Protein AF-A0AAD7NF90-F1 (afdb_monomer)

pLDDT: mean 83.13, std 8.65, range [59.53, 96.12]

Structure (mmCIF, N/CA/C/O backbone):
data_AF-A0AAD7NF90-F1
#
_entry.id   AF-A0AAD7NF90-F1
#
loop_
_atom_site.group_PDB
_atom_site.id
_atom_site.type_symbol
_atom_site.label_atom_id
_atom_site.label_alt_id
_atom_site.label_comp_id
_atom_site.label_asym_id
_atom_site.label_entity_id
_atom_site.label_seq_id
_atom_site.pdbx_PDB_ins_code
_atom_site.Cartn_x
_atom_site.Cartn_y
_atom_site.Cartn_z
_atom_site.occupancy
_atom_site.B_iso_or_equiv
_atom_site.auth_seq_id
_atom_site.auth_comp_id
_atom_site.auth_asym_id
_atom_site.auth_atom_id
_atom_site.pdbx_PDB_model_num
ATOM 1 N N . MET A 1 1 ? 16.906 -2.369 4.164 1.00 86.06 1 MET A N 1
ATOM 2 C CA . MET A 1 1 ? 15.954 -3.233 3.442 1.00 86.06 1 MET A CA 1
ATOM 3 C C . MET A 1 1 ? 15.726 -2.614 2.077 1.00 86.06 1 MET A C 1
ATOM 5 O O . MET A 1 1 ? 15.664 -1.393 1.989 1.00 86.06 1 MET A O 1
ATOM 9 N N . VAL A 1 2 ? 15.690 -3.434 1.030 1.00 89.31 2 VAL A N 1
ATOM 10 C CA . VAL A 1 2 ? 15.416 -2.989 -0.340 1.00 89.31 2 VAL A CA 1
ATOM 11 C C . VAL A 1 2 ? 14.230 -3.799 -0.846 1.00 89.31 2 VAL A C 1
ATOM 13 O O . VAL A 1 2 ? 14.282 -5.023 -0.783 1.00 89.31 2 VAL A O 1
ATOM 16 N N . ALA A 1 3 ? 13.186 -3.119 -1.309 1.00 89.88 3 ALA A N 1
ATOM 17 C CA . ALA A 1 3 ? 12.077 -3.714 -2.044 1.00 89.88 3 ALA A CA 1
ATOM 18 C C . ALA A 1 3 ? 12.246 -3.351 -3.523 1.00 89.88 3 ALA A C 1
ATOM 20 O O . ALA A 1 3 ? 12.468 -2.187 -3.852 1.00 89.88 3 ALA A O 1
ATOM 21 N N . ASP A 1 4 ? 12.209 -4.333 -4.415 1.00 92.50 4 ASP A N 1
ATOM 22 C CA . ASP A 1 4 ? 12.456 -4.156 -5.850 1.00 92.50 4 ASP A CA 1
ATOM 23 C C . ASP A 1 4 ? 11.816 -5.318 -6.619 1.00 92.50 4 ASP A C 1
ATOM 25 O O . ASP A 1 4 ? 11.574 -6.372 -6.029 1.00 92.50 4 ASP A O 1
ATOM 29 N N . TYR A 1 5 ? 11.580 -5.141 -7.919 1.00 93.25 5 TYR A N 1
ATOM 30 C CA . TYR A 1 5 ? 11.053 -6.205 -8.777 1.00 93.25 5 TYR A CA 1
ATOM 31 C C . TYR A 1 5 ? 12.128 -6.743 -9.707 1.00 93.25 5 TYR A C 1
ATOM 33 O O . TYR A 1 5 ? 12.976 -6.002 -10.215 1.00 93.25 5 TYR A O 1
ATOM 41 N N . PHE A 1 6 ? 12.052 -8.044 -9.947 1.00 91.88 6 PHE A N 1
ATOM 42 C CA . PHE A 1 6 ? 12.933 -8.762 -10.846 1.00 91.88 6 PHE A CA 1
ATOM 43 C C . PHE A 1 6 ? 12.103 -9.690 -11.730 1.00 91.88 6 PHE A C 1
ATOM 45 O O . PHE A 1 6 ? 11.247 -10.418 -11.232 1.00 91.88 6 PHE A O 1
ATOM 52 N N . SER A 1 7 ? 12.384 -9.663 -13.027 1.00 92.38 7 SER A N 1
ATOM 53 C CA . SER A 1 7 ? 11.890 -10.620 -14.010 1.00 92.38 7 SER A CA 1
ATOM 54 C C . SER A 1 7 ? 13.050 -11.484 -14.497 1.00 92.38 7 SER A C 1
ATOM 56 O O . SER A 1 7 ? 14.167 -10.991 -14.656 1.00 92.38 7 SER A O 1
ATOM 58 N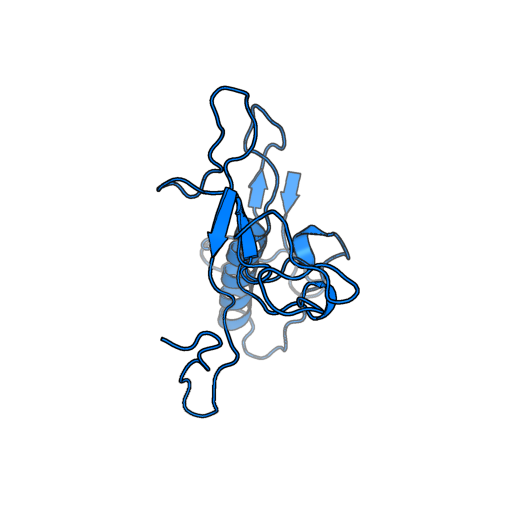 N . ALA A 1 8 ? 12.786 -12.764 -14.755 1.00 92.44 8 ALA A N 1
ATOM 59 C CA . ALA A 1 8 ? 13.774 -13.662 -15.344 1.00 92.44 8 ALA A CA 1
ATOM 60 C C . ALA A 1 8 ? 14.183 -13.214 -16.758 1.00 92.44 8 ALA A C 1
ATOM 62 O O . ALA A 1 8 ? 15.362 -13.283 -17.097 1.00 92.44 8 ALA A O 1
ATOM 63 N N . ASP A 1 9 ? 13.232 -12.697 -17.537 1.00 91.81 9 ASP A N 1
ATOM 64 C CA . ASP A 1 9 ? 13.446 -12.316 -18.936 1.00 91.81 9 ASP A CA 1
ATOM 65 C C . ASP A 1 9 ? 13.994 -10.892 -19.071 1.00 91.81 9 ASP A C 1
ATOM 67 O O . ASP A 1 9 ? 14.806 -10.598 -19.948 1.00 91.81 9 ASP A O 1
ATOM 71 N N . PHE A 1 10 ? 13.574 -9.996 -18.174 1.00 89.44 10 PHE A N 1
ATOM 72 C CA . PHE A 1 10 ? 13.868 -8.564 -18.282 1.00 89.44 10 PHE A CA 1
ATOM 73 C C . PHE A 1 10 ? 14.842 -8.033 -17.223 1.00 89.44 10 PHE A C 1
ATOM 75 O O . PHE A 1 10 ? 15.296 -6.887 -17.302 1.00 89.44 10 PHE A O 1
ATOM 82 N N . GLY A 1 11 ? 15.177 -8.851 -16.227 1.00 91.19 11 GLY A N 1
ATOM 83 C CA . GLY A 1 11 ? 16.025 -8.473 -15.106 1.00 91.19 11 GLY A CA 1
ATOM 84 C C . GLY A 1 11 ? 15.339 -7.517 -14.128 1.00 91.19 11 GLY A C 1
ATOM 85 O O . GLY A 1 11 ? 14.132 -7.573 -13.892 1.00 91.19 11 GLY A O 1
ATOM 86 N N . TRP A 1 12 ? 16.131 -6.637 -13.510 1.00 91.38 12 TRP A N 1
ATOM 87 C CA . TRP A 1 12 ? 15.628 -5.651 -12.551 1.00 91.38 12 TRP A CA 1
ATOM 88 C C . TRP A 1 12 ? 14.714 -4.626 -13.219 1.00 91.38 12 TRP A C 1
ATOM 90 O O . TRP A 1 12 ? 15.080 -4.033 -14.237 1.00 91.38 12 TRP A O 1
ATOM 100 N N . LEU A 1 13 ? 13.575 -4.333 -12.588 1.00 89.94 13 LEU A N 1
ATOM 101 C CA . LEU A 1 13 ? 12.650 -3.329 -13.098 1.00 89.94 13 LEU A CA 1
ATOM 102 C C . LEU A 1 13 ? 13.268 -1.929 -13.001 1.00 89.94 13 LEU A C 1
ATOM 104 O O . LEU A 1 13 ? 13.494 -1.378 -11.916 1.00 89.94 13 LEU A O 1
ATOM 108 N N . ARG A 1 14 ? 13.575 -1.359 -14.164 1.00 85.50 14 ARG A N 1
ATOM 109 C CA . ARG A 1 14 ? 14.185 -0.036 -14.320 1.00 85.50 14 ARG A CA 1
ATOM 110 C C . ARG A 1 14 ? 13.489 0.714 -15.445 1.00 85.50 14 ARG A C 1
ATOM 112 O O . ARG A 1 14 ? 13.240 0.123 -16.497 1.00 85.50 14 ARG A O 1
ATOM 119 N N . SER A 1 15 ? 13.238 2.003 -15.240 1.00 78.12 15 SER A N 1
ATOM 120 C CA . SER A 1 15 ? 12.884 2.901 -16.338 1.00 78.12 15 SER A CA 1
ATOM 121 C C . SER A 1 15 ? 14.069 3.072 -17.297 1.00 78.12 15 SER A C 1
ATOM 123 O O . SER A 1 15 ? 15.228 2.889 -16.909 1.00 78.12 15 SER A O 1
ATOM 125 N N . ARG A 1 16 ? 13.785 3.409 -18.559 1.00 73.94 16 ARG A N 1
ATOM 126 C CA . ARG A 1 16 ? 14.784 3.562 -19.632 1.00 73.94 16 ARG A CA 1
ATOM 127 C C . ARG A 1 16 ? 15.727 4.747 -19.404 1.00 73.94 16 ARG A C 1
ATOM 129 O O . ARG A 1 16 ? 16.896 4.677 -19.765 1.00 73.94 16 ARG A O 1
ATOM 136 N N . ASP A 1 17 ? 15.216 5.806 -18.800 1.00 79.50 17 ASP A N 1
ATOM 137 C CA . ASP A 1 17 ? 15.906 7.046 -18.425 1.00 79.50 17 ASP A 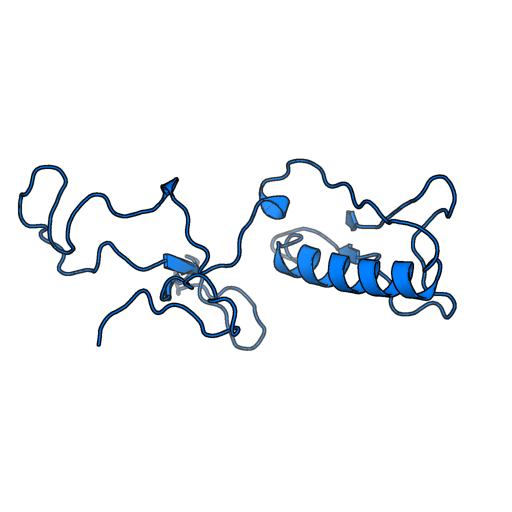CA 1
ATOM 138 C C . ASP A 1 17 ? 16.423 7.035 -16.972 1.00 79.50 17 ASP A C 1
ATOM 140 O O . ASP A 1 17 ? 17.043 7.993 -16.515 1.00 79.50 17 ASP A O 1
ATOM 144 N N . GLY A 1 18 ? 16.184 5.945 -16.236 1.00 71.62 18 GLY A N 1
ATOM 145 C CA . GLY A 1 18 ? 16.535 5.824 -14.826 1.00 71.62 18 GLY A CA 1
ATOM 146 C C . GLY A 1 18 ? 15.527 6.443 -13.852 1.00 71.62 18 GLY A C 1
ATOM 147 O O . GLY A 1 18 ? 15.796 6.406 -12.654 1.00 71.62 18 GLY A O 1
ATOM 148 N N . SER A 1 19 ? 14.375 6.957 -14.303 1.00 72.88 19 SER A N 1
ATOM 149 C CA . SER A 1 19 ? 13.303 7.471 -13.438 1.00 72.88 19 SER A CA 1
ATOM 150 C C . SER A 1 19 ? 11.923 7.363 -14.113 1.00 72.88 19 SER A C 1
ATOM 152 O O . SER A 1 19 ? 11.776 7.818 -15.229 1.00 72.88 19 SER A O 1
ATOM 154 N N . PRO A 1 20 ? 10.866 6.860 -13.458 1.00 65.94 20 PRO A N 1
ATOM 155 C CA . PRO A 1 20 ? 10.775 6.544 -12.044 1.00 65.94 20 PRO A CA 1
ATOM 156 C C . PRO A 1 20 ? 11.360 5.167 -11.711 1.00 65.94 20 PRO A C 1
ATOM 158 O O . PRO A 1 20 ? 11.438 4.254 -12.532 1.00 65.94 20 PRO A O 1
ATOM 161 N N . ILE A 1 21 ? 11.811 5.019 -10.467 1.00 79.31 21 ILE A N 1
ATOM 162 C CA . ILE A 1 21 ? 12.416 3.782 -9.976 1.00 79.31 21 ILE A CA 1
ATOM 163 C C . ILE A 1 21 ? 11.420 3.099 -9.038 1.00 79.31 21 ILE A C 1
ATOM 165 O O . ILE A 1 21 ? 11.061 3.653 -8.000 1.00 79.31 21 ILE A O 1
ATOM 169 N N . ALA A 1 22 ? 11.001 1.875 -9.370 1.00 86.75 22 ALA A N 1
ATOM 170 C CA . ALA A 1 22 ? 10.162 1.054 -8.492 1.00 86.75 22 ALA A CA 1
ATOM 171 C C . ALA A 1 22 ? 10.929 0.522 -7.264 1.00 86.75 22 ALA A C 1
ATOM 173 O O . ALA A 1 22 ? 10.327 0.159 -6.259 1.00 86.75 22 ALA A O 1
ATOM 174 N N . ARG A 1 23 ? 12.267 0.495 -7.292 1.00 91.38 23 ARG A N 1
ATOM 175 C CA . ARG A 1 23 ? 13.082 0.174 -6.113 1.00 91.38 23 ARG A CA 1
ATOM 176 C C . ARG A 1 23 ? 12.791 1.152 -4.970 1.00 91.38 23 ARG A C 1
ATOM 178 O O . ARG A 1 23 ? 12.859 2.369 -5.138 1.00 91.38 23 ARG A O 1
ATOM 185 N N . ARG A 1 24 ? 12.562 0.614 -3.777 1.00 90.00 24 ARG A N 1
ATOM 186 C CA . ARG A 1 24 ? 12.492 1.352 -2.513 1.00 90.00 24 ARG A CA 1
ATOM 187 C C . ARG A 1 24 ? 13.620 0.882 -1.608 1.00 90.00 24 ARG A C 1
ATOM 189 O O . ARG A 1 24 ? 13.740 -0.307 -1.320 1.00 90.00 24 ARG A O 1
ATOM 196 N N . ALA A 1 25 ? 14.469 1.806 -1.172 1.00 89.88 25 ALA A N 1
ATOM 197 C CA . ALA A 1 25 ? 15.500 1.542 -0.177 1.00 89.88 25 ALA A CA 1
ATOM 198 C C . ALA A 1 25 ? 15.091 2.206 1.137 1.00 89.88 25 ALA A C 1
ATOM 200 O O . ALA A 1 25 ? 14.795 3.395 1.156 1.00 89.88 25 ALA A O 1
ATOM 201 N N . MET A 1 26 ? 15.083 1.443 2.227 1.00 87.12 26 MET A N 1
ATOM 202 C CA . MET A 1 26 ? 14.695 1.949 3.542 1.00 87.12 26 MET A CA 1
ATOM 203 C C . MET A 1 26 ? 15.571 1.373 4.651 1.00 87.12 26 MET A C 1
ATOM 205 O O . MET A 1 26 ? 16.058 0.233 4.584 1.00 87.12 26 MET A O 1
ATOM 209 N N . ARG A 1 27 ? 15.739 2.141 5.721 1.00 88.69 27 ARG A N 1
ATOM 210 C CA . ARG A 1 27 ? 16.387 1.718 6.959 1.00 88.69 27 ARG A CA 1
ATOM 211 C C . ARG A 1 27 ? 15.296 1.461 8.001 1.00 88.69 27 ARG A C 1
ATOM 213 O O . ARG A 1 27 ? 14.825 2.407 8.622 1.00 88.69 27 ARG A O 1
ATOM 220 N N . PRO A 1 28 ? 14.887 0.199 8.222 1.00 85.25 28 PRO A N 1
ATOM 221 C CA . PRO A 1 28 ? 13.772 -0.086 9.114 1.00 85.25 28 PRO A CA 1
ATOM 222 C C . PRO A 1 28 ? 14.116 0.190 10.581 1.00 85.25 28 PRO A C 1
ATOM 224 O O . PRO A 1 28 ? 15.222 -0.139 11.025 1.00 85.25 28 PRO A O 1
ATOM 227 N N . GLY A 1 29 ? 13.169 0.761 11.332 1.00 80.88 29 GLY A N 1
ATOM 228 C CA . GLY A 1 29 ? 13.256 0.906 12.790 1.00 80.88 29 GLY A CA 1
ATOM 229 C C . GLY A 1 29 ? 12.567 2.152 13.358 1.00 80.88 29 GLY A C 1
ATOM 230 O O . GLY A 1 29 ? 12.377 3.145 12.661 1.00 80.88 29 GLY A O 1
ATOM 231 N N . LYS A 1 30 ? 12.240 2.105 14.660 1.00 70.94 30 LYS A N 1
ATOM 232 C CA . LYS A 1 30 ? 11.514 3.162 15.402 1.00 70.94 30 LYS A CA 1
ATOM 233 C C . LYS A 1 30 ? 12.215 4.533 15.387 1.00 70.94 30 LYS A C 1
ATOM 235 O O . LYS A 1 30 ? 11.534 5.545 15.425 1.00 70.94 30 LYS A O 1
ATOM 240 N N . ASN A 1 31 ? 13.544 4.555 15.265 1.00 77.31 31 ASN A N 1
ATOM 241 C CA . ASN A 1 31 ? 14.364 5.774 15.171 1.00 77.31 31 ASN A CA 1
ATOM 242 C C . ASN A 1 31 ? 15.101 5.862 13.821 1.00 77.31 31 ASN A C 1
ATOM 244 O O . ASN A 1 31 ? 16.236 6.332 13.749 1.00 77.31 31 ASN A O 1
ATOM 248 N N . ARG A 1 32 ? 14.508 5.292 12.770 1.00 85.44 32 ARG A N 1
ATOM 249 C CA . ARG A 1 32 ? 15.025 5.330 11.398 1.00 85.44 32 ARG A CA 1
ATOM 250 C C . ARG A 1 32 ? 13.897 5.764 10.456 1.00 85.44 32 ARG A C 1
ATOM 252 O O . ARG A 1 32 ? 13.139 6.658 10.812 1.00 85.44 32 ARG A O 1
ATOM 259 N N . ASP A 1 33 ? 13.739 5.109 9.311 1.00 81.31 33 ASP A N 1
ATOM 260 C CA . ASP A 1 33 ? 12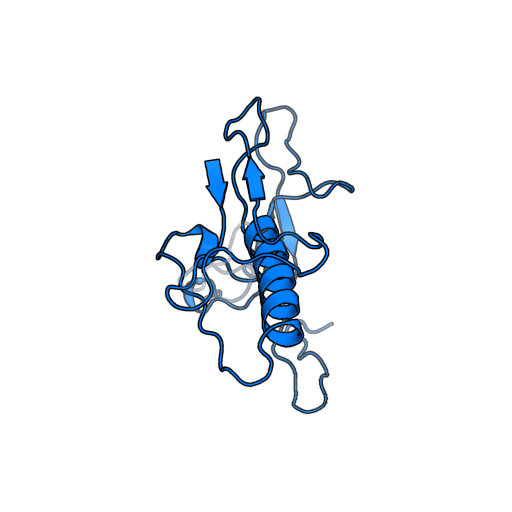.767 5.496 8.282 1.00 81.31 33 ASP A CA 1
ATOM 261 C C . ASP A 1 33 ? 11.362 4.911 8.544 1.00 81.31 33 ASP A C 1
ATOM 263 O O . ASP A 1 33 ? 10.476 5.005 7.702 1.00 81.31 33 ASP A O 1
ATOM 267 N N . GLY A 1 34 ? 11.139 4.266 9.697 1.00 83.38 34 GLY A N 1
ATOM 268 C CA . GLY A 1 34 ? 9.907 3.528 9.985 1.00 83.38 34 GLY A CA 1
ATOM 269 C C . GLY A 1 34 ? 9.912 2.108 9.408 1.00 83.38 34 GLY A C 1
ATOM 270 O O . GLY A 1 34 ? 10.967 1.493 9.269 1.00 83.38 34 GLY A O 1
ATOM 271 N N . TYR A 1 35 ? 8.734 1.545 9.136 1.00 83.25 35 TYR A N 1
ATOM 272 C CA . TYR A 1 35 ? 8.560 0.232 8.495 1.00 83.25 35 TYR A CA 1
ATOM 273 C C . TYR A 1 35 ? 7.889 0.404 7.130 1.00 83.25 35 TYR A C 1
ATOM 275 O O . TYR A 1 35 ? 7.120 1.347 6.967 1.00 83.25 35 TYR A O 1
ATOM 283 N N . PHE A 1 36 ? 8.132 -0.519 6.191 1.00 83.44 36 PHE A N 1
ATOM 284 C CA . PHE A 1 36 ? 7.474 -0.512 4.880 1.00 83.44 36 PHE A CA 1
ATOM 285 C C . PHE A 1 36 ? 5.968 -0.700 5.067 1.00 83.44 36 PHE A C 1
ATOM 287 O O . PHE A 1 36 ? 5.514 -1.743 5.548 1.00 83.44 36 PHE A O 1
ATOM 294 N N . SER A 1 37 ? 5.202 0.339 4.770 1.00 82.62 37 SER A N 1
ATOM 295 C CA . SER A 1 37 ? 3.766 0.374 4.998 1.00 82.62 37 SER A CA 1
ATOM 296 C C . SER A 1 37 ? 2.994 -0.079 3.758 1.00 82.62 37 SER A C 1
ATOM 298 O O . SER A 1 37 ? 3.541 -0.217 2.668 1.00 82.62 37 SER A O 1
ATOM 300 N N . SER A 1 38 ? 1.684 -0.293 3.912 1.00 82.12 38 SER A N 1
ATOM 301 C CA . SER A 1 38 ? 0.814 -0.581 2.764 1.00 82.12 38 SER A CA 1
ATOM 302 C C . SER A 1 38 ? 0.794 0.558 1.742 1.00 82.12 38 SER A C 1
ATOM 304 O O . SER A 1 38 ? 0.718 0.285 0.556 1.00 82.12 38 SER A O 1
ATOM 306 N N . ALA A 1 39 ? 0.900 1.812 2.195 1.00 82.19 39 ALA A N 1
ATOM 307 C CA . ALA A 1 39 ? 0.937 2.965 1.298 1.00 82.19 39 ALA A CA 1
ATOM 308 C C . ALA A 1 39 ? 2.215 2.952 0.447 1.00 82.19 39 ALA A C 1
ATOM 310 O O . ALA A 1 39 ? 2.154 3.178 -0.754 1.00 82.19 39 ALA A O 1
ATOM 311 N N . ASP A 1 40 ? 3.353 2.578 1.044 1.00 86.19 40 ASP A N 1
ATOM 312 C CA . ASP A 1 40 ? 4.606 2.444 0.296 1.00 86.19 40 ASP A CA 1
ATOM 313 C C . ASP A 1 40 ? 4.515 1.332 -0.761 1.00 86.19 40 ASP A C 1
ATOM 315 O O . ASP A 1 40 ? 5.047 1.483 -1.858 1.00 86.19 40 ASP A O 1
ATOM 319 N N . ILE A 1 41 ? 3.818 0.229 -0.452 1.00 87.62 41 ILE A N 1
ATOM 320 C CA . ILE A 1 41 ? 3.545 -0.863 -1.401 1.00 87.62 41 ILE A CA 1
ATOM 321 C C . ILE A 1 41 ? 2.654 -0.377 -2.554 1.00 87.62 41 ILE A C 1
ATOM 323 O O . ILE A 1 41 ? 2.950 -0.682 -3.707 1.00 87.62 41 ILE A O 1
ATOM 327 N N . GLU A 1 42 ? 1.589 0.376 -2.256 1.00 87.62 42 GLU A N 1
ATOM 328 C CA . GLU A 1 42 ? 0.677 0.962 -3.252 1.00 87.62 42 GLU A CA 1
ATOM 329 C C . GLU A 1 42 ? 1.418 1.923 -4.196 1.00 87.62 42 GLU A C 1
ATOM 331 O O . GLU A 1 42 ? 1.330 1.804 -5.418 1.00 87.62 42 GLU A O 1
ATOM 336 N N . GLU A 1 43 ? 2.227 2.832 -3.654 1.00 88.38 43 GLU A N 1
ATOM 337 C CA . GLU A 1 43 ? 3.050 3.733 -4.465 1.00 88.38 43 GLU A CA 1
ATOM 338 C C . GLU A 1 43 ? 4.070 2.968 -5.316 1.00 88.38 43 GLU A C 1
ATOM 340 O O . GLU A 1 43 ? 4.320 3.314 -6.473 1.00 88.38 43 GLU A O 1
ATOM 345 N N . GLN A 1 44 ? 4.678 1.922 -4.750 1.00 91.75 44 GLN A N 1
ATOM 346 C CA . GLN A 1 44 ? 5.648 1.095 -5.455 1.00 91.75 44 GLN A CA 1
ATOM 347 C C . GLN A 1 44 ? 5.019 0.373 -6.654 1.00 91.75 44 GLN A C 1
ATOM 349 O O . GLN A 1 44 ? 5.612 0.378 -7.736 1.00 91.75 44 GLN A O 1
ATOM 354 N N . ILE A 1 45 ? 3.835 -0.226 -6.474 1.00 91.75 45 ILE A N 1
ATOM 355 C CA . ILE A 1 45 ? 3.168 -0.991 -7.533 1.00 91.75 45 ILE A CA 1
ATOM 356 C C . ILE A 1 45 ? 2.633 -0.082 -8.638 1.00 91.75 45 ILE A C 1
ATOM 358 O O . ILE A 1 45 ? 2.739 -0.447 -9.801 1.00 91.75 45 ILE A O 1
ATOM 362 N N . ILE A 1 46 ? 2.148 1.124 -8.316 1.00 92.00 46 ILE A N 1
ATOM 363 C CA . ILE A 1 46 ? 1.724 2.105 -9.329 1.00 92.00 46 ILE A CA 1
ATOM 364 C C . ILE A 1 46 ? 2.897 2.449 -10.249 1.00 92.00 46 ILE A C 1
ATOM 366 O O . ILE A 1 46 ? 2.780 2.342 -11.468 1.00 92.00 46 ILE A O 1
ATOM 370 N N . VAL A 1 47 ? 4.054 2.785 -9.668 1.00 92.19 47 VAL A N 1
ATOM 371 C CA . VAL A 1 47 ? 5.270 3.068 -10.444 1.00 92.19 47 VAL A CA 1
ATOM 372 C C . VAL A 1 47 ? 5.686 1.858 -11.281 1.00 92.19 47 VAL A C 1
ATOM 374 O O . VAL A 1 47 ? 6.074 2.013 -12.441 1.00 92.19 47 VAL A O 1
ATOM 377 N N . ALA A 1 48 ? 5.601 0.652 -10.716 1.00 93.12 48 ALA A N 1
ATOM 378 C CA . ALA A 1 48 ? 5.960 -0.572 -11.416 1.00 93.12 48 ALA A CA 1
ATOM 379 C C . ALA A 1 48 ? 5.043 -0.849 -12.616 1.00 93.12 48 ALA A C 1
ATOM 381 O O . ALA A 1 48 ? 5.558 -1.085 -13.706 1.00 93.12 48 ALA A O 1
ATOM 382 N N . CYS A 1 49 ? 3.722 -0.749 -12.438 1.00 93.00 49 CYS A N 1
ATOM 383 C CA . CYS A 1 49 ? 2.722 -0.908 -13.494 1.0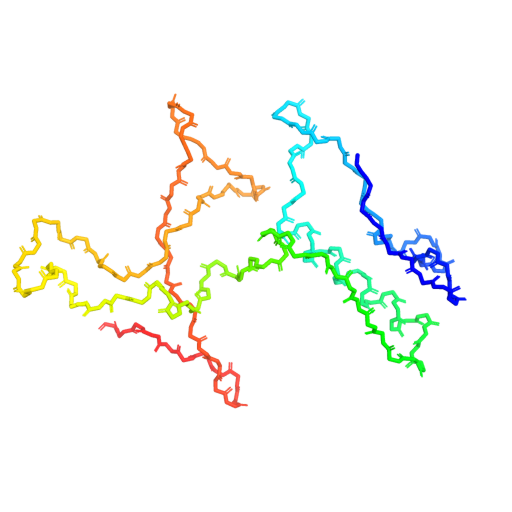0 93.00 49 CYS A CA 1
ATOM 384 C C . CYS A 1 49 ? 2.941 0.086 -14.639 1.00 93.00 49 CYS A C 1
ATOM 386 O O . CYS A 1 49 ? 2.977 -0.319 -15.798 1.00 93.00 49 CYS A O 1
ATOM 388 N N . THR A 1 50 ? 3.158 1.367 -14.330 1.00 92.25 50 THR A N 1
ATOM 389 C CA . THR A 1 50 ? 3.473 2.373 -15.355 1.00 92.25 50 THR A CA 1
ATOM 390 C C . THR A 1 50 ? 4.744 2.000 -16.120 1.00 92.25 50 THR A C 1
ATOM 392 O O . THR A 1 50 ? 4.740 1.975 -17.346 1.00 92.25 50 THR A O 1
ATOM 395 N N . THR A 1 51 ? 5.804 1.606 -15.406 1.00 91.31 51 THR A N 1
ATOM 396 C CA . THR A 1 51 ? 7.098 1.260 -16.019 1.00 91.31 51 THR A CA 1
ATOM 397 C C . THR A 1 51 ? 6.999 0.051 -16.956 1.00 91.31 51 THR A C 1
ATOM 399 O O . THR A 1 51 ? 7.581 0.066 -18.040 1.00 91.31 51 THR A O 1
ATOM 402 N N . VAL A 1 52 ? 6.296 -1.015 -16.554 1.00 92.25 52 VAL A N 1
ATOM 403 C CA . VAL A 1 52 ? 6.179 -2.222 -17.391 1.00 92.25 52 VAL A CA 1
ATOM 404 C C . VAL A 1 52 ? 5.298 -1.985 -18.614 1.00 92.25 52 VAL A C 1
ATOM 406 O O . VAL A 1 52 ? 5.645 -2.453 -19.694 1.00 92.25 52 VAL A O 1
ATOM 409 N N . ASN A 1 53 ? 4.234 -1.189 -18.477 1.00 91.75 53 ASN A N 1
ATOM 410 C CA . ASN A 1 53 ? 3.358 -0.837 -19.594 1.00 91.75 53 ASN A CA 1
ATOM 411 C C . ASN A 1 53 ? 4.066 0.051 -20.623 1.00 91.75 53 ASN A C 1
ATOM 413 O O . ASN A 1 53 ? 3.835 -0.088 -21.818 1.00 91.75 53 ASN A O 1
ATOM 417 N N . GLU A 1 54 ? 4.944 0.951 -20.182 1.00 90.31 54 GLU A N 1
ATOM 418 C CA . GLU A 1 54 ? 5.741 1.781 -21.090 1.00 90.31 54 GLU A CA 1
ATOM 419 C C . GLU A 1 54 ? 6.840 0.984 -21.801 1.00 90.31 54 GLU A C 1
ATOM 421 O O . GLU A 1 54 ? 7.161 1.259 -22.959 1.00 90.31 54 GLU A O 1
ATOM 426 N N . ARG A 1 55 ? 7.456 0.019 -21.109 1.00 89.44 55 ARG A N 1
ATOM 427 C CA . ARG A 1 55 ? 8.657 -0.665 -21.603 1.00 89.44 55 ARG A CA 1
ATOM 428 C C . ARG A 1 55 ? 8.368 -1.942 -22.385 1.00 89.44 55 ARG A C 1
ATOM 430 O O . ARG A 1 55 ? 9.131 -2.262 -23.293 1.00 89.44 55 ARG A O 1
ATOM 437 N N . TRP A 1 56 ? 7.308 -2.645 -22.009 1.00 91.75 56 TRP A N 1
ATOM 438 C CA . TRP A 1 56 ? 6.920 -3.950 -22.538 1.00 91.75 56 TRP A CA 1
ATOM 439 C C . TRP A 1 56 ? 5.392 -4.034 -22.689 1.00 91.75 56 TRP A C 1
ATOM 441 O O . TRP A 1 56 ? 4.766 -4.894 -22.061 1.00 91.75 56 TRP A O 1
ATOM 451 N N . PRO A 1 57 ? 4.770 -3.126 -23.470 1.00 94.06 57 PRO A N 1
ATOM 452 C CA . PRO A 1 57 ? 3.317 -3.092 -23.660 1.00 94.06 57 PRO A CA 1
ATOM 453 C C . PRO A 1 57 ? 2.746 -4.366 -24.294 1.00 94.06 57 PRO A C 1
ATOM 455 O O . PRO A 1 57 ? 1.550 -4.618 -24.202 1.00 94.06 57 PRO A O 1
ATOM 458 N N . GLU A 1 58 ? 3.579 -5.153 -24.968 1.00 96.12 58 GLU A N 1
ATOM 459 C CA . GLU A 1 58 ? 3.193 -6.377 -25.660 1.00 96.12 58 GLU A CA 1
ATOM 460 C C . GLU A 1 58 ? 3.079 -7.608 -24.745 1.00 96.12 58 GLU A C 1
ATOM 462 O O . GLU A 1 58 ? 2.630 -8.660 -25.199 1.00 96.12 58 GLU A O 1
ATOM 467 N N . TYR A 1 59 ? 3.474 -7.489 -23.474 1.00 95.00 59 TYR A N 1
ATOM 468 C CA . TYR A 1 59 ? 3.429 -8.579 -22.502 1.00 95.00 59 TYR A CA 1
ATOM 469 C C . TYR A 1 59 ? 2.373 -8.331 -21.427 1.00 95.00 59 TYR A C 1
ATOM 471 O O . TYR A 1 59 ? 2.201 -7.212 -20.946 1.00 95.00 59 TYR A O 1
ATOM 479 N N . ASP A 1 60 ? 1.743 -9.413 -20.975 1.00 94.31 60 ASP A N 1
ATOM 480 C CA . ASP A 1 60 ? 0.966 -9.408 -19.742 1.00 94.31 60 ASP A CA 1
ATOM 481 C C . ASP A 1 60 ? 1.904 -9.529 -18.535 1.00 94.31 60 ASP A C 1
ATOM 483 O O . ASP A 1 60 ? 2.706 -10.462 -18.430 1.00 94.31 60 ASP A O 1
ATOM 487 N N . HIS A 1 61 ? 1.790 -8.592 -17.593 1.00 93.06 61 HIS A N 1
ATOM 488 C CA . HIS A 1 61 ? 2.668 -8.523 -16.424 1.00 93.06 61 HIS A CA 1
ATOM 489 C C . HIS A 1 61 ? 1.988 -9.092 -15.181 1.00 93.06 61 HIS A C 1
ATOM 491 O O . HIS A 1 61 ? 0.920 -8.633 -14.775 1.00 93.06 61 HIS A O 1
ATOM 497 N N . VAL A 1 62 ? 2.639 -10.056 -14.525 1.00 93.25 62 VAL A N 1
ATOM 498 C CA . VAL A 1 62 ? 2.170 -10.639 -13.260 1.00 93.25 62 VAL A CA 1
ATOM 499 C C . VAL A 1 62 ? 3.121 -10.254 -12.132 1.00 93.25 62 VAL A C 1
ATOM 501 O O . VAL A 1 62 ? 4.280 -10.665 -12.105 1.00 93.25 62 VAL A O 1
ATOM 504 N N . PHE A 1 63 ? 2.614 -9.492 -11.163 1.00 92.19 63 PHE A N 1
ATOM 505 C CA . PHE A 1 63 ? 3.351 -9.133 -9.953 1.00 92.19 63 PHE A CA 1
ATOM 506 C C . PHE A 1 63 ? 3.033 -10.115 -8.825 1.00 92.19 63 PHE A C 1
ATOM 508 O O . PHE A 1 63 ? 1.870 -10.339 -8.492 1.00 92.19 63 PHE A O 1
ATOM 515 N N . ILE A 1 64 ? 4.074 -10.683 -8.215 1.00 90.06 64 ILE A N 1
ATOM 516 C CA . ILE A 1 64 ? 3.947 -11.673 -7.143 1.00 90.06 64 ILE A CA 1
ATOM 517 C C . ILE A 1 64 ? 4.456 -11.063 -5.840 1.00 90.06 64 ILE A C 1
ATOM 519 O O . ILE A 1 64 ? 5.581 -10.572 -5.768 1.00 90.06 64 ILE A O 1
ATOM 523 N N . TYR A 1 65 ? 3.626 -11.140 -4.805 1.00 86.62 65 TYR A N 1
ATOM 524 C CA . TYR A 1 65 ? 3.972 -10.775 -3.436 1.00 86.62 65 TYR A CA 1
ATOM 525 C C . TYR A 1 65 ? 3.868 -11.994 -2.530 1.00 86.62 65 TYR A C 1
ATOM 527 O O . TYR A 1 65 ? 3.107 -12.925 -2.808 1.00 86.62 65 TYR A O 1
ATOM 535 N N . ASP A 1 66 ? 4.612 -11.980 -1.427 1.00 85.50 66 ASP A N 1
ATOM 536 C CA . ASP A 1 66 ? 4.396 -12.958 -0.372 1.00 85.50 66 ASP A CA 1
ATOM 537 C C . ASP A 1 66 ? 3.097 -12.652 0.403 1.00 85.50 66 ASP A C 1
ATOM 539 O O . ASP A 1 66 ? 2.428 -11.632 0.217 1.00 85.50 66 ASP A O 1
ATOM 543 N N . ASN A 1 67 ? 2.702 -13.570 1.283 1.00 79.38 67 ASN A N 1
ATOM 544 C CA . ASN A 1 67 ? 1.478 -13.440 2.076 1.00 79.38 67 ASN A CA 1
ATOM 545 C C . ASN A 1 67 ? 1.689 -12.601 3.355 1.00 79.38 67 ASN A C 1
ATOM 547 O O . ASN A 1 67 ? 1.033 -12.850 4.374 1.00 79.38 67 ASN A O 1
ATOM 551 N N . ALA A 1 68 ? 2.620 -11.640 3.355 1.00 79.56 68 ALA A N 1
ATOM 552 C CA . ALA A 1 68 ? 2.782 -10.753 4.499 1.00 79.56 68 ALA A CA 1
ATOM 553 C C . ALA A 1 68 ? 1.487 -9.962 4.754 1.00 79.56 68 ALA A C 1
ATOM 555 O O . ALA A 1 68 ? 0.767 -9.551 3.840 1.00 79.56 68 ALA A O 1
ATOM 556 N N . THR A 1 69 ? 1.168 -9.733 6.030 1.00 74.69 69 THR A N 1
ATOM 557 C CA . THR A 1 69 ? -0.080 -9.065 6.441 1.00 74.69 69 THR A CA 1
ATOM 558 C C . THR A 1 69 ? -0.219 -7.655 5.865 1.00 74.69 69 THR A C 1
ATOM 560 O O . THR A 1 69 ? -1.338 -7.193 5.647 1.00 74.69 69 THR A O 1
ATOM 563 N N . THR A 1 70 ? 0.900 -6.994 5.566 1.00 71.81 70 THR A N 1
ATOM 564 C CA . THR A 1 70 ? 0.974 -5.694 4.889 1.00 71.81 70 THR A CA 1
ATOM 565 C C . THR A 1 70 ? 0.455 -5.734 3.453 1.00 71.81 70 THR A C 1
ATOM 567 O O . THR A 1 70 ? -0.221 -4.791 3.053 1.00 71.81 70 THR A O 1
ATOM 570 N N . HIS A 1 71 ? 0.683 -6.820 2.707 1.00 75.06 71 HIS A N 1
ATOM 571 C CA . HIS A 1 71 ? 0.183 -7.000 1.333 1.00 75.06 71 HIS A CA 1
ATOM 572 C C . HIS A 1 71 ? -1.310 -7.342 1.275 1.00 75.06 71 HIS A C 1
ATOM 574 O O . HIS A 1 71 ? -1.945 -7.207 0.236 1.00 75.06 71 HIS A O 1
ATOM 580 N N . ARG A 1 72 ? -1.895 -7.762 2.403 1.00 77.62 72 ARG A N 1
ATOM 581 C CA . ARG A 1 72 ? -3.327 -8.076 2.526 1.00 77.62 72 ARG A CA 1
ATOM 582 C C . ARG A 1 72 ? -4.174 -6.923 3.044 1.00 77.62 72 ARG A C 1
ATOM 584 O O . ARG A 1 72 ? -5.372 -7.104 3.280 1.00 77.62 72 ARG A O 1
ATOM 591 N N . LYS A 1 73 ? -3.563 -5.768 3.299 1.00 78.75 73 LYS A N 1
ATOM 592 C CA . LYS A 1 73 ? -4.286 -4.623 3.831 1.00 78.75 73 LYS A CA 1
ATOM 593 C C . LYS A 1 73 ? -5.196 -4.052 2.746 1.00 78.75 73 LYS A C 1
ATOM 595 O O . LYS A 1 73 ? -4.752 -3.743 1.651 1.00 78.75 73 LYS A O 1
ATOM 600 N N . GLN A 1 74 ? -6.475 -3.932 3.077 1.00 77.62 74 GLN A N 1
ATOM 601 C CA . GLN A 1 74 ? -7.461 -3.260 2.238 1.00 77.62 74 GLN A CA 1
ATOM 602 C C . GLN A 1 74 ? -7.440 -1.753 2.516 1.00 77.62 74 GLN A C 1
ATOM 604 O O . GLN A 1 74 ? -6.854 -1.306 3.512 1.00 77.62 74 GLN A O 1
ATOM 609 N N . SER A 1 75 ? -8.106 -0.974 1.658 1.00 79.38 75 SER A N 1
ATOM 610 C CA . SER A 1 75 ? -8.310 0.451 1.914 1.00 79.38 75 SER A CA 1
ATOM 611 C C . SER A 1 75 ? -8.970 0.65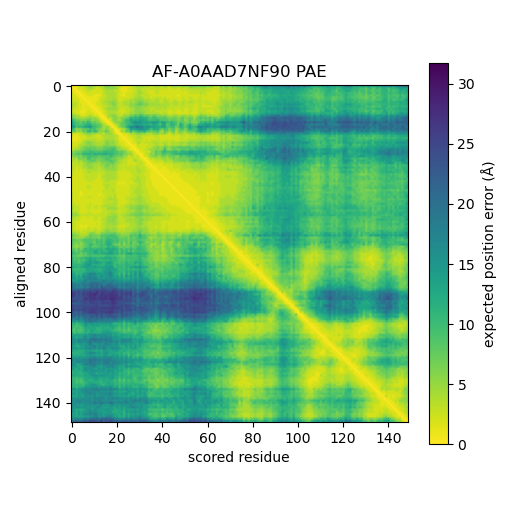7 3.282 1.00 79.38 75 SER A C 1
ATOM 613 O O . SER A 1 75 ? -9.700 -0.200 3.784 1.00 79.38 75 SER A O 1
ATOM 615 N N . ALA A 1 76 ? -8.682 1.789 3.923 1.00 83.38 76 ALA A N 1
ATOM 616 C CA . ALA A 1 76 ? -9.072 2.007 5.314 1.00 83.38 76 ALA A CA 1
ATOM 617 C C . ALA A 1 76 ? -10.598 1.945 5.531 1.00 83.38 76 ALA A C 1
ATOM 619 O O . ALA A 1 76 ? -11.039 1.506 6.588 1.00 83.38 76 ALA A O 1
ATOM 620 N N . GLY A 1 77 ? -11.386 2.348 4.529 1.00 84.06 77 GLY A N 1
ATOM 621 C CA . GLY A 1 77 ? -12.849 2.284 4.543 1.00 84.06 77 GLY A CA 1
ATOM 622 C C . GLY A 1 77 ? -13.446 1.015 3.925 1.00 84.06 77 GLY A C 1
ATOM 623 O O . GLY A 1 77 ? -14.668 0.922 3.846 1.00 84.06 77 GLY A O 1
ATOM 624 N N . ALA A 1 78 ? -12.637 0.053 3.463 1.00 85.12 78 ALA A N 1
ATOM 625 C CA . ALA A 1 78 ? -13.140 -1.126 2.760 1.00 85.12 78 ALA A CA 1
ATOM 626 C C . ALA A 1 78 ? -14.097 -1.966 3.617 1.00 85.12 78 ALA A C 1
ATOM 628 O O . ALA A 1 78 ? -13.869 -2.211 4.806 1.00 85.12 78 ALA A O 1
ATOM 629 N N . LEU A 1 79 ? -15.142 -2.484 2.972 1.00 83.94 79 LEU A N 1
ATOM 630 C CA . LEU A 1 79 ? -16.071 -3.421 3.590 1.00 83.94 79 LEU A CA 1
ATOM 631 C C . LEU A 1 79 ? -15.377 -4.745 3.925 1.00 83.94 79 LEU A C 1
ATOM 633 O O . LEU A 1 79 ? -14.849 -5.439 3.058 1.00 83.94 79 LEU A O 1
ATOM 637 N N . SER A 1 80 ? -15.457 -5.140 5.194 1.00 82.06 80 SER A N 1
ATOM 638 C CA . SER A 1 80 ? -14.975 -6.434 5.667 1.00 82.06 80 SER A CA 1
ATOM 639 C C . SER A 1 80 ? -16.120 -7.229 6.273 1.00 82.06 80 SER A C 1
ATOM 641 O O . SER A 1 80 ? -16.609 -6.910 7.356 1.00 82.06 80 SER A O 1
ATOM 643 N N . ALA A 1 81 ? -16.495 -8.332 5.620 1.00 80.69 81 ALA A N 1
ATOM 644 C CA . ALA A 1 81 ? -17.516 -9.256 6.123 1.00 80.69 81 ALA A CA 1
ATOM 645 C C . ALA A 1 81 ? -17.192 -9.788 7.534 1.00 80.69 81 ALA A C 1
ATOM 647 O O . ALA A 1 81 ? -18.088 -10.113 8.309 1.00 80.69 81 ALA A O 1
ATOM 648 N N . ARG A 1 82 ? -15.902 -9.843 7.903 1.00 79.69 82 ARG A N 1
ATOM 649 C CA . ARG A 1 82 ? -15.458 -10.256 9.244 1.00 79.69 82 ARG A CA 1
ATOM 650 C C . ARG A 1 82 ? -15.749 -9.211 10.321 1.00 79.69 82 ARG A C 1
ATOM 652 O O . ARG A 1 82 ? -15.847 -9.578 11.488 1.00 79.69 82 ARG A O 1
ATOM 659 N N . ALA A 1 83 ? -15.849 -7.941 9.936 1.00 76.75 83 ALA A N 1
ATOM 660 C CA . ALA A 1 83 ? -16.019 -6.805 10.835 1.00 76.75 83 ALA A CA 1
ATOM 661 C C . ALA A 1 83 ? -17.437 -6.209 10.803 1.00 76.75 83 ALA A C 1
ATOM 663 O O . ALA A 1 83 ? -17.691 -5.234 11.504 1.00 76.75 83 ALA A O 1
ATOM 664 N N . MET A 1 84 ? -18.369 -6.781 10.028 1.00 77.50 84 MET A N 1
ATOM 665 C CA . MET A 1 84 ? -19.741 -6.275 9.981 1.00 77.50 84 MET A CA 1
ATOM 666 C C . MET A 1 84 ? -20.440 -6.431 11.343 1.00 77.50 84 MET A C 1
ATOM 668 O O . MET A 1 84 ? -20.392 -7.516 11.945 1.00 77.50 84 MET A O 1
ATOM 672 N N . PRO A 1 85 ? -21.116 -5.378 11.839 1.00 76.12 85 PRO A N 1
ATOM 673 C CA . PRO A 1 85 ? -21.865 -5.457 13.082 1.00 76.12 85 PRO A CA 1
ATOM 674 C C . PRO A 1 85 ? -23.007 -6.467 12.957 1.00 76.12 85 PRO A C 1
ATOM 676 O O . PRO A 1 85 ? -23.763 -6.476 11.992 1.00 76.12 85 PRO A O 1
ATOM 679 N N . LYS A 1 86 ? -23.143 -7.331 13.968 1.00 75.06 86 LYS A N 1
ATOM 680 C CA . LYS A 1 86 ? -24.210 -8.349 14.030 1.00 75.06 86 LYS A CA 1
ATOM 681 C C . LYS A 1 86 ? -25.507 -7.842 14.659 1.00 75.06 86 LYS A C 1
ATOM 683 O O . LYS A 1 86 ? -26.496 -8.566 14.676 1.00 75.06 86 LYS A O 1
ATOM 688 N N . SER A 1 87 ? -25.481 -6.663 15.267 1.00 74.19 87 SER A N 1
ATOM 689 C CA . SER A 1 87 ? -26.594 -6.103 16.030 1.00 74.19 87 SER A CA 1
ATOM 690 C C . SER A 1 87 ? -26.808 -4.642 15.661 1.00 74.19 87 SER A C 1
ATOM 692 O O . SER A 1 87 ? -25.931 -4.011 15.076 1.00 74.19 87 SER A O 1
ATOM 694 N N . ILE A 1 88 ? -27.969 -4.096 16.010 1.00 74.81 88 ILE A N 1
ATOM 695 C CA . ILE A 1 88 ? -28.265 -2.671 15.832 1.00 74.81 88 ILE A CA 1
ATOM 696 C C . ILE A 1 88 ? -27.368 -1.861 16.777 1.00 74.81 88 ILE A C 1
ATOM 698 O O . ILE A 1 88 ? -27.040 -2.319 17.880 1.00 74.81 88 ILE A O 1
ATOM 702 N N . SER A 1 89 ? -26.973 -0.661 16.361 1.00 73.50 89 SER A N 1
ATOM 703 C CA . SER A 1 89 ? -26.249 0.270 17.226 1.00 73.50 89 SER A CA 1
ATOM 704 C C . SER A 1 89 ? -26.952 0.467 18.574 1.00 73.50 89 SER A C 1
ATOM 706 O O . SER A 1 89 ? -28.178 0.422 18.671 1.00 73.50 89 SER A O 1
ATOM 708 N N . GLY A 1 90 ? -26.176 0.608 19.649 1.00 68.88 90 GLY A N 1
ATOM 709 C CA . GLY A 1 90 ? -26.723 0.699 21.003 1.00 68.88 90 GLY A CA 1
ATOM 710 C C . GLY A 1 90 ? -27.272 -0.619 21.568 1.00 68.88 90 GLY A C 1
ATOM 711 O O . GLY A 1 90 ? -27.844 -0.616 22.660 1.00 68.88 90 GLY A O 1
ATOM 712 N N . THR A 1 91 ? -27.076 -1.765 20.902 1.00 67.50 91 THR A N 1
ATOM 713 C CA . THR A 1 91 ? -27.445 -3.092 21.433 1.00 67.50 91 THR A CA 1
ATOM 714 C C . THR A 1 91 ? -26.242 -4.030 21.548 1.00 67.50 91 THR A C 1
ATOM 716 O O . THR A 1 91 ? -25.345 -4.051 20.707 1.00 67.50 91 THR A O 1
ATOM 719 N N . ARG A 1 92 ? -26.212 -4.826 22.620 1.00 64.69 92 ARG A N 1
ATOM 720 C CA . ARG A 1 92 ? -25.259 -5.920 22.839 1.00 64.69 92 ARG A CA 1
ATOM 721 C C . ARG A 1 92 ? -25.755 -7.198 22.164 1.00 64.69 92 ARG A C 1
ATOM 723 O O . ARG A 1 92 ? -26.948 -7.370 21.909 1.00 64.69 92 ARG A O 1
ATOM 730 N N . LYS A 1 93 ? -24.839 -8.153 21.977 1.00 59.53 93 LYS A N 1
ATOM 731 C CA . LYS A 1 93 ? -25.159 -9.529 21.568 1.00 59.53 93 LYS A CA 1
ATOM 732 C C . LYS A 1 93 ? -26.243 -10.101 22.503 1.00 59.53 93 LYS A C 1
ATOM 734 O O . LYS A 1 93 ? -26.027 -10.169 23.712 1.00 59.53 93 LYS A O 1
ATOM 739 N N . GLY A 1 94 ? -27.408 -10.453 21.950 1.00 64.06 94 GLY A N 1
ATOM 740 C CA . GLY A 1 94 ? -28.583 -10.909 22.713 1.00 64.06 94 GLY A CA 1
ATOM 741 C C . GLY A 1 94 ? -29.655 -9.845 23.003 1.00 64.06 94 GLY A C 1
ATOM 742 O O . GLY A 1 94 ? -30.473 -10.054 23.892 1.00 64.06 94 GLY A O 1
ATOM 743 N N . GLY A 1 95 ? -29.650 -8.699 22.309 1.00 62.34 95 GLY A N 1
ATOM 744 C CA . GLY A 1 95 ? -30.757 -7.724 22.325 1.00 62.34 95 GLY A CA 1
ATOM 745 C C . GLY A 1 95 ? -30.809 -6.790 23.541 1.00 62.34 95 GLY A C 1
ATOM 746 O O . GLY A 1 95 ? -31.697 -5.948 23.638 1.00 62.34 95 GLY A O 1
ATOM 747 N N . LYS A 1 96 ? -29.854 -6.888 24.474 1.00 62.72 96 LYS A N 1
ATOM 748 C CA . LYS A 1 96 ? -29.775 -5.986 25.636 1.00 62.72 96 LYS A CA 1
ATOM 749 C C . LYS A 1 96 ? -29.211 -4.627 25.221 1.00 62.72 96 LYS A C 1
ATOM 751 O O . LYS A 1 96 ? -28.225 -4.586 24.488 1.00 62.72 96 LYS A O 1
ATOM 756 N N . LYS A 1 97 ? -29.763 -3.521 25.733 1.00 65.12 97 LYS A N 1
ATOM 757 C CA . LYS A 1 97 ? -29.202 -2.178 25.500 1.00 65.12 97 LYS A CA 1
ATOM 758 C C . LYS A 1 97 ? -27.736 -2.112 25.952 1.00 65.12 97 LYS A C 1
ATOM 760 O O . LYS A 1 97 ? -27.379 -2.577 27.039 1.00 65.12 97 LYS A O 1
ATOM 765 N N . SER A 1 98 ? -26.879 -1.576 25.089 1.00 66.31 98 SER A N 1
ATOM 766 C CA . SER A 1 98 ? -25.501 -1.222 25.421 1.00 66.31 98 SER A CA 1
ATOM 767 C C . SER A 1 98 ? -25.496 -0.034 26.383 1.00 66.31 98 SER A C 1
ATOM 769 O O . SER A 1 98 ? -26.393 0.801 26.350 1.00 66.31 98 SER A O 1
ATOM 771 N N . LYS A 1 99 ? -24.481 0.030 27.252 1.00 64.12 99 LYS A N 1
ATOM 772 C CA . LYS A 1 99 ? -24.223 1.211 28.093 1.00 64.12 99 LYS A CA 1
ATOM 773 C C . LYS A 1 99 ? -23.504 2.323 27.324 1.00 64.12 99 LYS A C 1
ATOM 775 O O . LYS A 1 99 ? -23.544 3.461 27.765 1.00 64.12 99 LYS A O 1
ATOM 780 N N . SER A 1 100 ? -22.828 1.982 26.227 1.00 61.44 100 SER A N 1
ATOM 781 C CA . SER A 1 100 ? -22.182 2.965 25.361 1.00 61.44 100 SER A CA 1
ATOM 782 C C . SER A 1 100 ? -23.178 3.372 24.261 1.00 61.44 100 SER A C 1
ATOM 784 O O . SER A 1 100 ? -23.774 2.478 23.643 1.00 61.44 100 SER A O 1
ATOM 786 N N . PRO A 1 101 ? -23.382 4.686 24.050 1.00 63.41 101 PRO A N 1
ATOM 787 C CA . PRO A 1 101 ? -24.164 5.230 22.944 1.00 63.41 101 PRO A CA 1
ATOM 788 C C . PRO A 1 101 ? -23.402 5.185 21.610 1.00 63.41 101 PRO A C 1
ATOM 790 O O . PRO A 1 101 ? -23.932 5.644 20.601 1.00 63.41 101 PRO A O 1
ATOM 793 N N . ASP A 1 102 ? -22.173 4.658 21.595 1.00 66.44 102 ASP A N 1
ATOM 794 C CA . ASP A 1 102 ? -21.322 4.712 20.417 1.00 66.44 102 ASP A CA 1
ATOM 795 C C . ASP A 1 102 ? -21.881 3.828 19.296 1.00 66.44 102 ASP A C 1
ATOM 797 O O . ASP A 1 102 ? -22.353 2.707 19.552 1.00 66.44 102 ASP A O 1
ATOM 801 N N . PRO A 1 103 ? -21.808 4.304 18.042 1.00 70.06 103 PRO A N 1
ATOM 802 C CA . PRO A 1 103 ? -22.141 3.492 16.892 1.00 70.06 103 PRO A CA 1
ATOM 803 C C . PRO A 1 103 ? -21.293 2.221 16.880 1.00 70.06 103 PRO A C 1
ATOM 805 O O . PRO A 1 103 ? -20.073 2.257 17.005 1.00 70.06 103 PRO A O 1
ATOM 808 N N . ASN A 1 104 ? -21.949 1.072 16.717 1.00 76.19 104 ASN A N 1
ATOM 809 C CA . ASN A 1 104 ? -21.261 -0.202 16.482 1.00 76.19 104 ASN A CA 1
ATOM 810 C C . ASN A 1 104 ? -20.887 -0.409 15.000 1.00 76.19 104 ASN A C 1
ATOM 812 O O . ASN A 1 104 ? -20.422 -1.482 14.620 1.00 76.19 104 ASN A O 1
ATOM 816 N N . PHE A 1 105 ? -21.137 0.609 14.182 1.00 75.25 105 PHE A N 1
ATOM 817 C CA . PHE A 1 105 ? -20.732 0.764 12.794 1.00 75.25 105 PHE A CA 1
ATOM 818 C C . PHE A 1 105 ? -19.633 1.845 12.712 1.00 75.25 105 PHE A C 1
ATOM 820 O O . PHE A 1 105 ? -19.383 2.511 13.713 1.00 75.25 105 PHE A O 1
ATOM 827 N N . LEU A 1 106 ? -19.030 2.053 11.530 1.00 84.75 106 LEU A N 1
ATOM 828 C CA . LEU A 1 106 ? -17.793 2.836 11.277 1.00 84.75 106 LEU A CA 1
ATOM 829 C C . LEU A 1 106 ? -16.506 2.015 11.451 1.00 84.75 106 LEU A C 1
ATOM 831 O O . LEU A 1 106 ? -16.493 0.973 12.107 1.00 84.75 106 LEU A O 1
ATOM 835 N N . VAL A 1 107 ? -15.421 2.487 10.832 1.00 85.12 107 VAL A N 1
ATOM 836 C CA . VAL A 1 107 ? -14.102 1.846 10.896 1.00 85.12 107 VAL A CA 1
ATOM 837 C C . VAL A 1 107 ? -13.146 2.715 11.712 1.00 85.12 107 VAL A C 1
ATOM 839 O O . VAL A 1 107 ? -12.892 3.856 11.319 1.00 85.12 107 VAL A O 1
ATOM 842 N N . PRO A 1 108 ? -12.582 2.201 12.821 1.00 86.50 108 PRO A N 1
ATOM 843 C CA . PRO A 1 108 ? -11.550 2.910 13.557 1.00 86.50 108 PRO A CA 1
ATOM 844 C C . PRO A 1 108 ? -10.224 2.826 12.798 1.00 86.50 108 PRO A C 1
ATOM 846 O O . PRO A 1 108 ? -9.667 1.742 12.605 1.00 86.50 108 PRO A O 1
ATOM 849 N N . ILE A 1 109 ? -9.688 3.975 12.410 1.00 87.62 109 ILE A N 1
ATOM 850 C CA . ILE A 1 109 ? -8.389 4.105 11.751 1.00 87.62 109 ILE A CA 1
ATOM 851 C C . ILE A 1 109 ? -7.421 4.858 12.656 1.00 87.62 109 ILE A C 1
ATOM 853 O O . ILE A 1 109 ? -7.832 5.631 13.518 1.00 87.62 109 ILE A O 1
ATOM 857 N N . ASN A 1 110 ? -6.121 4.638 12.469 1.00 89.38 110 ASN A N 1
ATOM 858 C CA . ASN A 1 1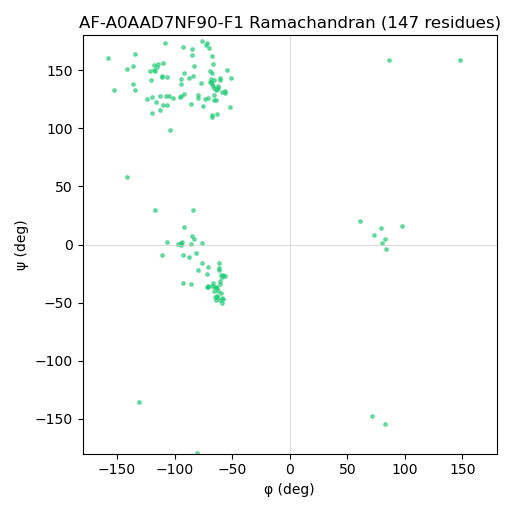10 ? -5.124 5.461 13.146 1.00 89.38 110 ASN A CA 1
ATOM 859 C C . ASN A 1 110 ? -5.084 6.835 12.475 1.00 89.38 110 ASN A C 1
ATOM 861 O O . ASN A 1 110 ? -4.851 6.913 11.266 1.00 89.38 110 ASN A O 1
ATOM 865 N N . ARG A 1 111 ? -5.267 7.890 13.268 1.00 87.44 111 ARG A N 1
ATOM 866 C CA . ARG A 1 111 ? -5.217 9.273 12.809 1.00 87.44 111 ARG A CA 1
ATOM 867 C C . ARG A 1 111 ? -3.825 9.592 12.274 1.00 87.44 111 ARG A C 1
ATOM 869 O O . ARG A 1 111 ? -2.808 9.229 12.880 1.00 87.44 111 ARG A O 1
ATOM 876 N N . ARG A 1 112 ? -3.790 10.282 11.137 1.00 84.19 112 ARG A N 1
ATOM 877 C CA . ARG A 1 112 ? -2.561 10.762 10.505 1.00 84.19 112 ARG A CA 1
ATOM 878 C C . ARG A 1 112 ? -2.547 12.286 10.442 1.00 84.19 112 ARG A C 1
ATOM 880 O O . ARG A 1 112 ? -3.602 12.907 10.376 1.00 84.19 112 ARG A O 1
ATOM 887 N N . ASN A 1 113 ? -1.357 12.878 10.495 1.00 82.75 113 ASN A N 1
ATOM 888 C CA . ASN A 1 113 ? -1.166 14.317 10.321 1.00 82.75 113 ASN A CA 1
ATOM 889 C C . ASN A 1 113 ? -1.163 14.707 8.825 1.00 82.75 113 ASN A C 1
ATOM 891 O O . ASN A 1 113 ? -1.285 13.850 7.949 1.00 82.75 113 ASN A O 1
ATOM 895 N N . THR A 1 114 ? -0.978 15.998 8.532 1.00 82.06 114 THR A N 1
ATOM 896 C CA . THR A 1 114 ? -0.873 16.538 7.161 1.00 82.06 114 THR A CA 1
ATOM 897 C C . THR A 1 114 ? 0.252 15.910 6.337 1.00 82.06 114 THR A C 1
ATOM 899 O O . THR A 1 114 ? 0.140 15.827 5.120 1.00 82.06 114 THR A O 1
ATOM 902 N N . ASP A 1 115 ? 1.295 15.400 6.993 1.00 76.81 115 ASP A N 1
ATOM 903 C CA . ASP A 1 115 ? 2.433 14.726 6.355 1.00 76.81 115 ASP A CA 1
ATOM 904 C C . ASP A 1 115 ? 2.237 13.203 6.253 1.00 76.81 115 ASP A C 1
ATOM 906 O O . ASP A 1 115 ? 3.197 12.455 6.061 1.00 76.81 115 ASP A O 1
ATOM 910 N N . ASN A 1 116 ? 1.005 12.717 6.443 1.00 71.25 116 ASN A N 1
ATOM 911 C CA . ASN A 1 116 ? 0.634 11.304 6.386 1.00 71.25 116 ASN A CA 1
ATOM 912 C C . ASN A 1 116 ? 1.340 10.406 7.433 1.00 71.25 116 ASN A C 1
ATOM 914 O O . ASN A 1 116 ? 1.390 9.179 7.292 1.00 71.25 116 ASN A O 1
ATOM 918 N N . ARG A 1 117 ? 1.866 10.991 8.516 1.00 76.56 117 ARG A N 1
ATOM 919 C CA . ARG A 1 117 ? 2.487 10.282 9.648 1.00 76.56 117 ARG A CA 1
ATOM 920 C C . ARG A 1 117 ? 1.470 9.997 10.746 1.00 76.56 117 ARG A C 1
ATOM 922 O O . ARG A 1 117 ? 0.555 10.780 10.976 1.00 76.56 117 ARG A O 1
ATOM 929 N N . LEU A 1 118 ? 1.645 8.876 11.445 1.00 83.50 118 LEU A N 1
ATOM 930 C CA . LEU A 1 118 ? 0.788 8.478 12.564 1.00 83.50 118 LEU A CA 1
ATOM 931 C C . LEU A 1 118 ? 0.865 9.497 13.710 1.00 83.50 118 LEU A C 1
ATOM 933 O O . LEU A 1 118 ? 1.958 9.910 14.096 1.00 83.50 118 LEU A O 1
ATOM 937 N N . MET A 1 119 ? -0.291 9.865 14.261 1.00 84.00 119 MET A N 1
ATOM 938 C CA . MET A 1 119 ? -0.381 10.732 15.433 1.00 84.00 119 MET A CA 1
ATOM 939 C C . MET A 1 119 ? -0.476 9.911 16.719 1.00 84.00 119 MET A C 1
ATOM 941 O O . MET A 1 119 ? -1.147 8.876 16.768 1.00 84.00 119 MET A O 1
ATOM 945 N N . TYR A 1 120 ? 0.175 10.406 17.767 1.00 88.44 120 TYR A N 1
ATOM 946 C CA . TYR A 1 120 ? 0.220 9.784 19.084 1.00 88.44 120 TYR A CA 1
ATOM 947 C C . TYR A 1 120 ? -0.345 10.743 20.132 1.00 88.44 120 TYR A C 1
ATOM 949 O O . TYR A 1 120 ? -0.254 11.958 19.958 1.00 88.44 120 TYR A O 1
ATOM 957 N N . ASP A 1 121 ? -0.945 10.198 21.184 1.00 89.44 121 ASP A N 1
ATOM 958 C CA . ASP A 1 121 ? -1.293 10.957 22.383 1.00 89.44 121 ASP A CA 1
ATOM 959 C C . ASP A 1 121 ? -0.051 11.225 23.253 1.00 89.44 121 ASP A C 1
ATOM 961 O O . ASP A 1 121 ? 1.042 10.7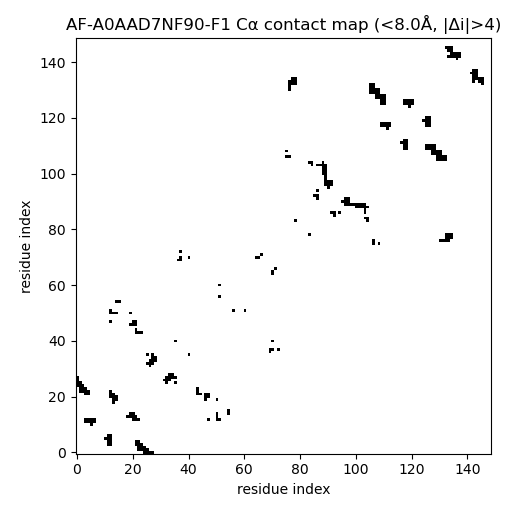12 22.989 1.00 89.44 121 ASP A O 1
ATOM 965 N N . ASP A 1 122 ? -0.230 12.003 24.323 1.00 88.25 122 ASP A N 1
ATOM 966 C CA . ASP A 1 122 ? 0.833 12.346 25.280 1.00 88.25 122 ASP A CA 1
ATOM 967 C C . ASP A 1 122 ? 1.427 11.113 25.993 1.00 88.25 122 ASP A C 1
ATOM 969 O O . ASP A 1 122 ? 2.513 11.174 26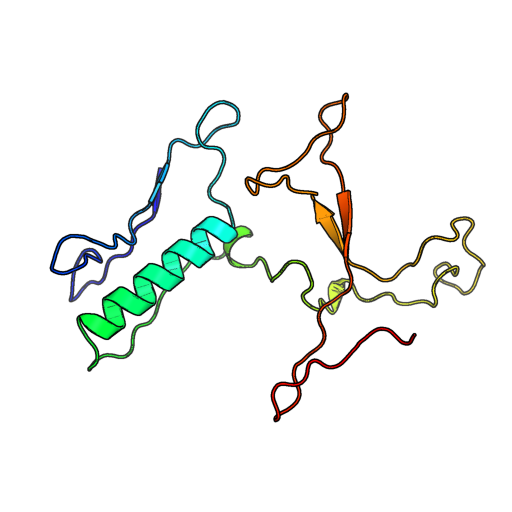.570 1.00 88.25 122 ASP A O 1
ATOM 973 N N . HIS A 1 123 ? 0.737 9.971 25.935 1.00 85.88 123 HIS A N 1
ATOM 974 C CA . HIS A 1 123 ? 1.165 8.694 26.502 1.00 85.88 123 HIS A CA 1
ATOM 975 C C . HIS A 1 123 ? 1.839 7.769 25.471 1.00 85.88 123 HIS A C 1
ATOM 977 O O . HIS A 1 123 ? 2.265 6.665 25.819 1.00 85.88 123 HIS A O 1
ATOM 983 N N . GLY A 1 124 ? 1.979 8.200 24.212 1.00 83.12 124 GLY A N 1
ATOM 984 C CA . GLY A 1 124 ? 2.588 7.422 23.132 1.00 83.12 124 GLY A CA 1
ATOM 985 C C . GLY A 1 124 ? 1.668 6.364 22.511 1.00 83.12 124 GLY A C 1
ATOM 986 O O . GLY A 1 124 ? 2.143 5.485 21.786 1.00 83.12 124 GLY A O 1
ATOM 987 N N . THR A 1 125 ? 0.363 6.431 22.767 1.00 87.25 125 THR A N 1
ATOM 988 C CA . THR A 1 125 ? -0.654 5.581 22.139 1.00 87.25 125 THR A CA 1
ATOM 989 C C . THR A 1 125 ? -1.121 6.204 20.831 1.00 87.25 125 THR A C 1
ATOM 991 O O . THR A 1 125 ? -1.244 7.417 20.710 1.00 87.25 125 THR A O 1
ATOM 994 N N . LEU A 1 126 ? -1.395 5.374 19.823 1.00 88.94 126 LEU A N 1
ATOM 995 C CA . LEU A 1 126 ? -1.910 5.847 18.538 1.00 88.94 126 LEU A CA 1
ATOM 996 C C . LEU A 1 126 ? -3.295 6.471 18.702 1.00 88.94 126 LEU A C 1
ATOM 998 O O . LEU A 1 126 ? -4.232 5.801 19.146 1.00 88.94 126 LEU A O 1
ATOM 1002 N N . LEU A 1 127 ? -3.428 7.722 18.263 1.00 90.69 127 LEU A N 1
ATOM 1003 C CA . LEU A 1 127 ? -4.726 8.371 18.161 1.00 90.69 127 LEU A CA 1
ATOM 1004 C C . LEU A 1 127 ? -5.550 7.671 17.086 1.00 90.69 127 LEU A C 1
ATOM 1006 O O . LEU A 1 127 ? -5.051 7.360 16.002 1.00 90.69 127 LEU A O 1
ATOM 1010 N N . LYS A 1 128 ? -6.823 7.427 17.390 1.00 90.00 128 LYS A N 1
ATOM 1011 C CA . LYS A 1 128 ? -7.769 6.802 16.469 1.00 90.00 128 LYS A CA 1
ATOM 1012 C C . LYS A 1 128 ? -8.915 7.739 16.159 1.00 90.00 128 LYS A C 1
ATOM 1014 O O . LYS A 1 128 ? -9.324 8.536 16.998 1.00 90.00 128 LYS A O 1
ATOM 1019 N N . GLU A 1 129 ? -9.453 7.590 14.966 1.00 90.12 129 GLU A N 1
ATOM 1020 C CA . GLU A 1 129 ? -10.684 8.240 14.548 1.00 90.12 129 GLU A CA 1
ATOM 1021 C C . GLU A 1 129 ? -11.566 7.253 13.800 1.00 90.12 129 GLU A C 1
ATOM 1023 O O . GLU A 1 129 ? -11.079 6.277 13.230 1.00 90.12 129 GLU A O 1
ATOM 1028 N N . ASN A 1 130 ? -12.871 7.490 13.836 1.00 88.25 130 ASN A N 1
ATOM 1029 C CA . ASN A 1 130 ? -13.831 6.661 13.130 1.00 88.25 130 ASN A CA 1
ATOM 1030 C C . ASN A 1 130 ? -14.138 7.297 11.779 1.00 88.25 130 ASN A C 1
ATOM 1032 O O . ASN A 1 130 ? -14.542 8.457 11.724 1.00 88.25 130 ASN A O 1
ATOM 1036 N N . ILE A 1 131 ? -13.989 6.518 10.713 1.00 89.19 131 ILE A N 1
ATOM 1037 C CA . ILE A 1 131 ? -14.403 6.907 9.365 1.00 89.19 131 ILE A CA 1
ATOM 1038 C C . ILE A 1 131 ? -15.603 6.082 8.908 1.00 89.19 131 ILE A C 1
ATOM 1040 O O . ILE A 1 131 ? -15.840 4.964 9.378 1.00 89.19 131 ILE A O 1
ATOM 1044 N N . GLN A 1 132 ? -16.359 6.637 7.967 1.00 88.38 132 GLN A N 1
ATOM 1045 C CA . GLN A 1 132 ? -17.406 5.907 7.266 1.00 88.38 132 GLN A CA 1
ATOM 1046 C C . GLN A 1 132 ? -16.797 4.825 6.366 1.00 88.38 132 GLN A C 1
ATOM 1048 O O . GLN A 1 132 ? -15.743 5.016 5.760 1.00 88.38 132 GLN A O 1
ATOM 1053 N N . MET A 1 133 ? -17.467 3.676 6.295 1.00 87.81 133 MET A N 1
ATOM 1054 C CA . MET A 1 133 ? -17.146 2.642 5.315 1.00 87.81 133 MET A CA 1
ATOM 1055 C C . MET A 1 133 ? -17.438 3.161 3.907 1.00 87.81 133 MET A C 1
ATOM 1057 O O . MET A 1 133 ? -18.440 3.838 3.679 1.00 87.81 133 MET A O 1
ATOM 1061 N N . THR A 1 134 ? -16.581 2.808 2.960 1.00 87.56 134 THR A N 1
ATOM 1062 C CA . THR A 1 134 ? -16.779 3.109 1.545 1.00 87.56 134 THR A CA 1
ATOM 1063 C C . THR A 1 134 ? -17.640 2.010 0.932 1.00 87.56 134 THR A C 1
ATOM 1065 O O . THR A 1 134 ? -17.283 0.831 0.997 1.00 87.56 134 THR A O 1
ATOM 1068 N N . GLY A 1 135 ? -18.792 2.387 0.375 1.00 84.69 135 GLY A N 1
ATOM 1069 C CA . GLY A 1 135 ? -19.659 1.459 -0.347 1.00 84.69 135 GLY A CA 1
ATOM 1070 C C . GLY A 1 135 ? -19.091 1.045 -1.702 1.00 84.69 135 GLY A C 1
ATOM 1071 O O . GLY A 1 135 ? -18.058 1.546 -2.148 1.00 84.69 135 GLY A O 1
ATOM 1072 N N . ALA A 1 136 ? -19.771 0.101 -2.350 1.00 84.12 136 ALA A N 1
ATOM 1073 C CA . ALA A 1 136 ? -19.458 -0.277 -3.723 1.00 84.12 136 ALA A CA 1
ATOM 1074 C C . ALA A 1 136 ? -19.790 0.869 -4.692 1.00 84.12 136 ALA A C 1
ATOM 1076 O O . ALA A 1 136 ? -20.561 1.765 -4.361 1.00 84.12 136 ALA A O 1
ATOM 1077 N N . SER A 1 137 ? -19.240 0.822 -5.901 1.00 89.06 137 SER A N 1
ATOM 1078 C CA . SER A 1 137 ? -19.648 1.718 -6.984 1.00 89.06 137 SER A CA 1
ATOM 1079 C C . SER A 1 137 ? -20.701 1.038 -7.857 1.00 89.06 137 SER A C 1
ATOM 1081 O O . SER A 1 137 ? -20.578 -0.147 -8.174 1.00 89.06 137 SER A O 1
ATOM 1083 N N . PHE A 1 138 ? -21.730 1.783 -8.253 1.00 89.44 138 PHE A N 1
ATOM 1084 C CA . PHE A 1 138 ? -22.667 1.373 -9.294 1.00 89.44 138 PHE A CA 1
ATOM 1085 C C . PHE A 1 138 ? -21.984 1.396 -10.673 1.00 89.44 138 PHE A C 1
ATOM 1087 O O . PHE A 1 138 ? -20.874 1.906 -10.831 1.00 89.44 138 PHE A O 1
ATOM 1094 N N . ALA A 1 139 ? -22.644 0.833 -11.691 1.00 92.19 139 ALA A N 1
ATOM 1095 C CA . ALA A 1 139 ? -22.095 0.743 -13.049 1.00 92.19 139 ALA A CA 1
ATOM 1096 C C . ALA A 1 139 ? -21.818 2.116 -13.696 1.00 92.19 139 ALA A C 1
ATOM 1098 O O . ALA A 1 139 ? -20.999 2.214 -14.603 1.00 92.19 139 ALA A O 1
ATOM 1099 N N . ASP A 1 140 ? -22.483 3.167 -13.219 1.00 93.50 140 ASP A N 1
ATOM 1100 C CA . ASP A 1 140 ? -22.286 4.561 -13.628 1.00 93.50 140 ASP A CA 1
ATOM 1101 C C . ASP A 1 140 ? -21.147 5.270 -12.863 1.00 93.50 140 ASP A C 1
ATOM 1103 O O . ASP A 1 140 ? -20.882 6.448 -13.096 1.00 93.50 140 ASP A O 1
ATOM 1107 N N . GLY A 1 141 ? -20.468 4.566 -11.951 1.00 88.38 141 GLY A N 1
ATOM 1108 C CA . GLY A 1 141 ? -19.392 5.096 -11.116 1.00 88.38 141 GLY A CA 1
ATOM 1109 C C . GLY A 1 141 ? -19.861 5.816 -9.850 1.00 88.38 141 GLY A C 1
ATOM 1110 O O . GLY A 1 141 ? -19.019 6.202 -9.036 1.00 88.38 141 GLY A O 1
ATOM 1111 N N . THR A 1 142 ? -21.170 5.974 -9.631 1.00 88.75 142 THR A N 1
ATOM 1112 C CA . THR A 1 142 ? -21.686 6.576 -8.396 1.00 88.75 142 THR A CA 1
ATOM 1113 C C . THR A 1 142 ? -21.417 5.659 -7.204 1.00 88.75 142 THR A C 1
ATOM 1115 O O . THR A 1 142 ? -21.536 4.436 -7.292 1.00 88.75 142 THR A O 1
ATOM 1118 N N . VAL A 1 143 ? -20.995 6.233 -6.075 1.00 86.44 143 VAL A N 1
ATOM 1119 C CA . VAL A 1 143 ? -20.723 5.456 -4.860 1.00 86.44 143 VAL A CA 1
ATOM 1120 C C . VAL A 1 143 ? -22.047 5.153 -4.167 1.00 86.44 143 VAL A C 1
ATOM 1122 O O . VAL A 1 143 ? -22.835 6.053 -3.892 1.00 86.44 143 VAL A O 1
ATOM 1125 N N . GLN A 1 144 ? -22.281 3.883 -3.855 1.00 87.19 144 GLN A N 1
ATOM 1126 C CA . GLN A 1 144 ? -23.398 3.454 -3.031 1.00 87.19 144 GLN A CA 1
ATOM 1127 C C . GLN A 1 144 ? -23.194 3.953 -1.599 1.00 87.19 144 GLN A C 1
ATOM 1129 O O . GLN A 1 144 ? -22.331 3.458 -0.870 1.00 87.19 144 GLN A O 1
ATOM 1134 N N . GLU A 1 145 ? -24.006 4.915 -1.172 1.00 86.50 145 GLU A N 1
ATOM 1135 C CA . GLU A 1 145 ? -23.999 5.370 0.215 1.00 86.50 145 GLU A CA 1
ATOM 1136 C C . GLU A 1 145 ? -24.476 4.249 1.147 1.00 86.50 145 GLU A C 1
ATOM 1138 O O . GLU A 1 145 ? -25.515 3.621 0.940 1.00 86.50 145 GLU A O 1
ATOM 1143 N N . LEU A 1 146 ? -23.684 3.976 2.184 1.00 84.69 146 LEU A N 1
ATOM 1144 C CA . LEU A 1 146 ? -24.017 2.995 3.224 1.00 84.69 146 LEU A CA 1
ATOM 1145 C C . LEU A 1 146 ? -24.719 3.632 4.428 1.00 84.69 146 LEU A C 1
ATOM 1147 O O . LEU A 1 146 ? -25.162 2.925 5.334 1.00 84.69 146 LEU A O 1
ATOM 1151 N N . TYR A 1 147 ? -24.763 4.960 4.461 1.00 82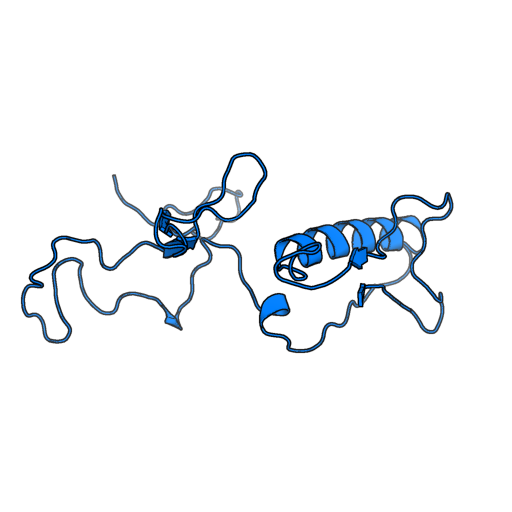.56 147 TYR A N 1
ATOM 1152 C CA . TYR A 1 147 ? -25.249 5.755 5.575 1.00 82.56 147 TYR A CA 1
ATOM 1153 C C . TYR A 1 147 ? -26.424 6.583 5.087 1.00 82.56 147 TYR A C 1
ATOM 1155 O O . TYR A 1 147 ? -26.312 7.284 4.090 1.00 82.56 147 TYR A O 1
ATOM 1163 N N . PHE A 1 148 ? -27.545 6.478 5.790 1.00 75.50 148 PHE A N 1
ATOM 1164 C CA . PHE A 1 148 ? -28.707 7.319 5.540 1.00 75.50 148 PHE A CA 1
ATOM 1165 C C . PHE A 1 148 ? -28.541 8.654 6.292 1.00 75.50 148 PHE A C 1
ATOM 1167 O O . PHE A 1 148 ? -27.955 8.635 7.382 1.00 75.50 148 PHE A O 1
ATOM 1174 N N . PRO A 1 149 ? -29.012 9.779 5.724 1.00 66.06 149 PRO A N 1
ATOM 1175 C CA . PRO A 1 149 ? -28.982 11.091 6.372 1.00 66.06 149 PRO A CA 1
ATOM 1176 C C . PRO A 1 149 ? -29.852 11.170 7.635 1.00 66.06 149 PRO A C 1
ATOM 1178 O O . PRO A 1 149 ? -30.852 10.419 7.734 1.00 66.06 149 PRO A O 1
#

Sequence (149 aa):
MVADYFSADFGWLRSRDGSPIARRAMRPGKNRDGYFSSADIEEQIIVACTTVNERWPEYDHVFIYDNATTHRKQSAGALSARAMPKSISGTRKGGKKSKSPDPNFLVPINRRNTDNRLMYDDHGTLLKENIQMTGASFADGTVQELYFP

Foldseek 3Di:
DKDFDQDPVPGTQAAPVRPDGLIDDFDDDPPGRHDCALVNVVVSVVRSVVSCCVPPVPDDDDDDDDPPVRPVDDPQQEDDPVQDDPDAQQADDPGHGDPDNDGSDFGKDFDADPVRHFDADPVRHTDIDTDHHWADADPVRHTDDPDDD

Secondary structure (DSSP, 8-state):
-EE--EETTTEE---TTS-S---EE---BTTTTB---HHHHHHHHHHHHHHHHHH-TTS---------TTTTPPPTT---TTT--SS-TTB-TTSPBPS--S-S-SEEEE-B-TTSPBPB-TTSPBPEEEEPPPPPBPTTS-B---S--

Mean predicted aligned error: 9.39 Å

Nearest PDB structures (foldseek):
  3in9-assembly1_A  TM=8.744E-01  e=1.235E+00  Bacteroides thetaiotaomicron
  3ina-assembly1_A  TM=6.577E-01  e=6.005E-01  Bacteroides thetaiotaomicron
  3ikw-assembly1_A  TM=6.157E-01  e=2.378E+00  Bacteroides thetaiotaomicron

Solvent-accessible surface area (backbone atoms only — not comparable to full-atom values): 9618 Å² total; per-residue (Å²): 90,74,50,69,56,73,41,95,91,73,39,64,61,66,33,97,84,66,62,70,60,38,57,44,78,49,52,71,37,97,92,56,73,36,71,94,45,51,66,57,51,53,57,32,48,54,49,40,53,54,46,46,50,74,74,43,65,92,56,91,84,83,88,86,76,72,91,50,73,56,77,68,61,69,63,86,32,55,81,46,88,90,72,57,62,91,58,61,65,38,40,39,95,86,78,44,74,42,92,54,85,58,67,62,63,65,38,80,40,74,35,58,48,97,84,73,41,80,39,59,48,100,84,71,46,74,36,67,43,74,41,71,58,53,48,61,65,48,97,87,66,52,69,43,76,82,70,82,134

Radius of gyration: 20.75 Å; Cα contacts (8 Å, |Δi|>4): 171; chains: 1; bounding box: 47×30×54 Å

Organism: NCBI:txid230809